Protein AF-A0A2M7KR29-F1 (afdb_monomer)

Structure (mmCIF, N/CA/C/O backbone):
data_AF-A0A2M7KR29-F1
#
_entry.id   AF-A0A2M7KR29-F1
#
loop_
_atom_site.group_PDB
_atom_site.id
_atom_site.type_symbol
_atom_site.label_atom_id
_atom_site.label_alt_id
_atom_site.label_comp_id
_atom_site.label_asym_id
_atom_site.label_entity_id
_atom_site.label_seq_id
_atom_site.pdbx_PDB_ins_code
_atom_site.Cartn_x
_atom_site.Cartn_y
_atom_site.Cartn_z
_atom_site.occupancy
_atom_site.B_iso_or_equiv
_atom_site.auth_seq_id
_atom_site.auth_comp_id
_atom_site.auth_asym_id
_atom_site.auth_atom_id
_a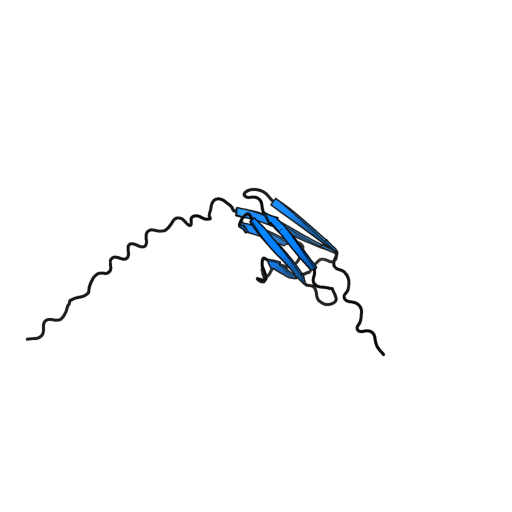tom_site.pdbx_PDB_model_num
ATOM 1 N N . ALA A 1 1 ? -9.742 -41.620 -54.643 1.00 49.09 1 ALA A N 1
ATOM 2 C CA . ALA A 1 1 ? -8.726 -41.902 -53.613 1.00 49.09 1 ALA A CA 1
ATOM 3 C C . ALA A 1 1 ? -8.491 -40.615 -52.835 1.00 49.09 1 ALA A C 1
ATOM 5 O O . ALA A 1 1 ? -8.214 -39.598 -53.457 1.00 49.09 1 ALA A O 1
ATOM 6 N N . VAL A 1 2 ? -8.725 -40.631 -51.524 1.00 44.38 2 VAL A N 1
ATOM 7 C CA . VAL A 1 2 ? -8.590 -39.466 -50.635 1.00 44.38 2 VAL A CA 1
ATOM 8 C C . VAL A 1 2 ? -7.199 -39.523 -50.007 1.00 44.38 2 VAL A C 1
ATOM 10 O O . VAL A 1 2 ? -6.866 -40.537 -49.402 1.00 44.38 2 VAL A O 1
ATOM 13 N N . ALA A 1 3 ? -6.400 -38.466 -50.151 1.00 42.41 3 ALA A N 1
ATOM 14 C CA . ALA A 1 3 ? -5.136 -38.303 -49.437 1.00 42.41 3 ALA A CA 1
ATOM 15 C C . ALA A 1 3 ? -5.285 -37.138 -48.452 1.00 42.41 3 ALA A C 1
ATOM 17 O O . ALA A 1 3 ? -5.292 -35.970 -48.835 1.00 42.41 3 ALA A O 1
ATOM 18 N N . ALA A 1 4 ? -5.486 -37.490 -47.183 1.00 53.38 4 ALA A N 1
ATOM 19 C CA . ALA A 1 4 ? -5.427 -36.587 -46.043 1.00 53.38 4 ALA A CA 1
ATOM 20 C C . ALA A 1 4 ? -3.961 -36.305 -45.673 1.00 53.38 4 ALA A C 1
ATOM 22 O O . ALA A 1 4 ? -3.111 -37.170 -45.876 1.00 53.38 4 ALA A O 1
ATOM 23 N N . GLY A 1 5 ? -3.679 -35.142 -45.070 1.00 60.53 5 GLY A N 1
ATOM 24 C CA . GLY A 1 5 ? -2.434 -34.975 -44.305 1.00 60.53 5 GLY A CA 1
ATOM 25 C C . GLY A 1 5 ? -1.643 -33.680 -44.468 1.00 60.53 5 GLY A C 1
ATOM 26 O O . GLY A 1 5 ? -0.436 -33.712 -44.264 1.00 60.53 5 GLY A O 1
ATOM 27 N N . GLN A 1 6 ? -2.259 -32.536 -44.782 1.00 45.78 6 GLN A N 1
ATOM 28 C CA . GLN A 1 6 ? -1.569 -31.255 -44.581 1.00 45.78 6 GLN A CA 1
ATOM 29 C C . GLN A 1 6 ? -1.830 -30.734 -43.167 1.00 45.78 6 GLN A C 1
ATOM 31 O O . GLN A 1 6 ? -2.687 -29.886 -42.940 1.00 45.78 6 GLN A O 1
ATOM 36 N N . THR A 1 7 ? -1.087 -31.252 -42.194 1.00 56.62 7 THR A N 1
ATOM 37 C CA . THR A 1 7 ? -0.818 -30.506 -40.963 1.00 56.62 7 THR A CA 1
ATOM 38 C C . THR A 1 7 ? 0.263 -29.483 -41.284 1.00 56.62 7 THR A C 1
ATOM 40 O O . THR A 1 7 ? 1.436 -29.836 -41.403 1.00 56.62 7 THR A O 1
ATOM 43 N N . ALA A 1 8 ? -0.128 -28.220 -41.456 1.00 49.16 8 ALA A N 1
ATOM 44 C CA . ALA A 1 8 ? 0.821 -27.118 -41.438 1.00 49.16 8 ALA A CA 1
ATOM 45 C C . ALA A 1 8 ? 1.443 -27.077 -40.038 1.00 49.16 8 ALA A C 1
ATOM 47 O O . ALA A 1 8 ? 0.768 -26.751 -39.060 1.00 49.16 8 ALA A O 1
ATOM 48 N N . ALA A 1 9 ? 2.710 -27.469 -39.926 1.00 45.94 9 ALA A N 1
ATOM 49 C CA . ALA A 1 9 ? 3.467 -27.272 -38.706 1.00 45.94 9 ALA A CA 1
ATOM 50 C C . ALA A 1 9 ? 3.681 -25.762 -38.549 1.00 45.94 9 ALA A C 1
ATOM 52 O O . ALA A 1 9 ? 4.558 -25.165 -39.171 1.00 45.94 9 ALA A O 1
ATOM 53 N N . VAL A 1 10 ? 2.817 -25.117 -37.767 1.00 54.16 10 VAL A N 1
ATOM 54 C CA . VAL A 1 10 ? 3.106 -23.785 -37.249 1.00 54.16 10 VAL A CA 1
ATOM 55 C C . VAL A 1 10 ? 4.161 -24.006 -36.179 1.00 54.16 10 VAL A C 1
ATOM 57 O O . VAL A 1 10 ? 3.849 -24.274 -35.020 1.00 54.16 10 VAL A O 1
ATOM 60 N N . ASN A 1 11 ? 5.426 -23.958 -36.582 1.00 46.53 11 ASN A N 1
ATOM 61 C CA . ASN A 1 11 ? 6.546 -23.878 -35.660 1.00 46.53 11 ASN A CA 1
ATOM 62 C C . ASN A 1 11 ? 6.494 -22.487 -35.017 1.00 46.53 11 ASN A C 1
ATOM 64 O O . ASN A 1 11 ? 7.255 -21.590 -35.368 1.00 46.53 11 ASN A O 1
ATOM 68 N N . ALA A 1 12 ? 5.551 -22.291 -34.095 1.00 41.56 12 ALA A N 1
ATOM 69 C CA . ALA A 1 12 ? 5.629 -21.224 -33.122 1.00 41.56 12 ALA A CA 1
ATOM 70 C C . ALA A 1 12 ? 6.791 -21.596 -32.205 1.00 41.56 12 ALA A C 1
ATOM 72 O O . ALA A 1 12 ? 6.616 -22.249 -31.176 1.00 41.56 12 ALA A O 1
ATOM 73 N N . THR A 1 13 ? 8.007 -21.243 -32.613 1.00 41.62 13 THR A N 1
ATOM 74 C CA . THR A 1 13 ? 9.106 -21.135 -31.669 1.00 41.62 13 THR A CA 1
ATOM 75 C C . THR A 1 13 ? 8.655 -20.045 -30.713 1.00 41.62 13 THR A C 1
ATOM 77 O O . THR A 1 13 ? 8.728 -18.859 -31.026 1.00 41.62 13 THR A O 1
ATOM 80 N N . LEU A 1 14 ? 8.080 -20.447 -29.583 1.00 39.72 14 LEU A N 1
ATOM 81 C CA . LEU A 1 14 ? 7.942 -19.573 -28.438 1.00 39.72 14 LEU A CA 1
ATOM 82 C C . LEU A 1 14 ? 9.377 -19.286 -28.021 1.00 39.72 14 LEU A C 1
ATOM 84 O O . LEU A 1 14 ? 9.945 -20.000 -27.201 1.00 39.72 14 LEU A O 1
ATOM 88 N N . THR A 1 15 ? 10.007 -18.300 -28.656 1.00 43.69 15 THR A N 1
ATOM 89 C CA . THR A 1 15 ? 11.156 -17.636 -28.069 1.00 43.69 15 THR A CA 1
ATOM 90 C C . THR A 1 15 ? 10.652 -17.236 -26.691 1.00 43.69 15 THR A C 1
ATOM 92 O O . THR A 1 15 ? 9.669 -16.490 -26.629 1.00 43.69 15 THR A O 1
ATOM 95 N N . PRO A 1 16 ? 11.218 -17.746 -25.584 1.00 46.44 16 PRO A N 1
ATOM 96 C CA . PRO A 1 16 ? 10.988 -17.100 -24.315 1.00 46.44 16 PRO A CA 1
ATOM 97 C C . PRO A 1 16 ? 11.509 -15.690 -24.554 1.00 46.44 16 PRO A C 1
ATOM 99 O O . PRO A 1 16 ? 12.717 -15.479 -24.669 1.00 46.44 16 PRO A O 1
ATOM 102 N N . ALA A 1 17 ? 10.607 -14.728 -24.741 1.00 45.41 17 ALA A N 1
ATOM 103 C CA . ALA A 1 17 ? 10.955 -13.364 -24.444 1.00 45.41 17 ALA A CA 1
ATOM 104 C C . ALA A 1 17 ? 11.374 -13.464 -22.983 1.00 45.41 17 ALA A C 1
ATOM 106 O O . ALA A 1 17 ? 10.523 -13.678 -22.120 1.00 45.41 17 ALA A O 1
ATOM 107 N N . ALA A 1 18 ? 12.683 -13.469 -22.710 1.00 46.16 18 ALA A N 1
ATOM 108 C CA . ALA A 1 18 ? 13.152 -13.133 -21.381 1.00 46.16 18 ALA A CA 1
ATOM 109 C C . ALA A 1 18 ? 12.355 -11.870 -21.037 1.00 46.16 18 ALA A C 1
ATOM 111 O O . ALA A 1 18 ? 12.453 -10.916 -21.819 1.00 46.16 18 ALA A O 1
ATOM 112 N N . PRO A 1 19 ? 11.452 -11.905 -20.037 1.00 53.19 19 PRO A N 1
ATOM 113 C CA . PRO A 1 19 ? 10.528 -10.805 -19.837 1.00 53.19 19 PRO A CA 1
ATOM 114 C C . PRO A 1 19 ? 11.387 -9.544 -19.716 1.00 53.19 19 PRO A C 1
ATOM 116 O O . PRO A 1 19 ? 12.302 -9.551 -18.883 1.00 53.19 19 PRO A O 1
ATOM 119 N N . PRO A 1 20 ? 11.185 -8.506 -20.549 1.00 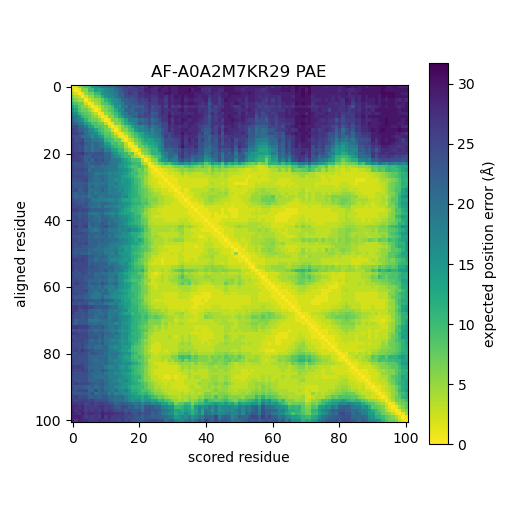52.47 20 PRO A N 1
ATOM 120 C CA . PRO A 1 20 ? 12.019 -7.302 -20.512 1.00 52.47 20 PRO A CA 1
ATOM 121 C C . PRO A 1 20 ? 11.973 -6.575 -19.151 1.00 52.47 20 PRO A C 1
ATOM 123 O O . PRO A 1 20 ? 12.709 -5.619 -18.928 1.00 52.47 20 PRO A O 1
ATOM 126 N N . ASP A 1 21 ? 11.171 -7.072 -18.210 1.00 48.97 21 ASP A N 1
ATOM 127 C CA . ASP A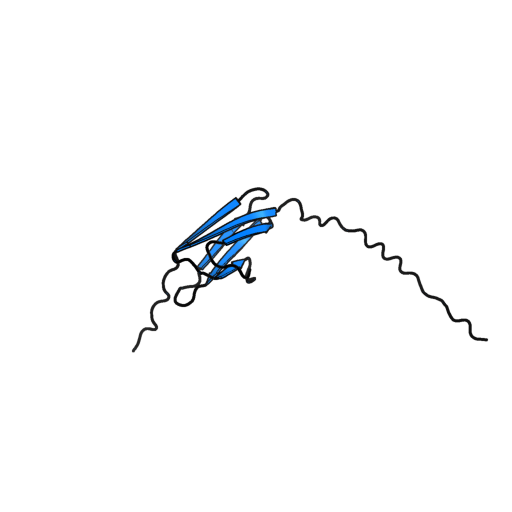 1 21 ? 10.795 -6.428 -16.960 1.00 48.97 21 ASP A CA 1
ATOM 128 C C . ASP A 1 21 ? 11.508 -6.991 -15.713 1.00 48.97 21 ASP A C 1
ATOM 130 O O . ASP A 1 21 ? 11.297 -6.497 -14.606 1.00 48.97 21 ASP A O 1
ATOM 134 N N . MET A 1 22 ? 12.386 -8.000 -15.842 1.00 47.03 22 MET A N 1
ATOM 135 C CA . MET A 1 22 ? 13.082 -8.580 -14.672 1.00 47.03 22 MET A CA 1
ATOM 136 C C . MET A 1 22 ? 14.107 -7.641 -14.004 1.00 47.03 22 MET A C 1
ATOM 138 O O . MET A 1 22 ? 14.586 -7.948 -12.914 1.00 47.03 22 MET A O 1
ATOM 142 N N . LEU A 1 23 ? 14.471 -6.512 -14.625 1.00 55.22 23 LEU A N 1
ATOM 143 C CA . LEU A 1 23 ? 15.572 -5.656 -14.152 1.00 55.22 23 LEU A CA 1
ATOM 144 C C . LEU A 1 23 ? 15.155 -4.477 -13.262 1.00 55.22 23 LEU A C 1
ATOM 146 O O . LEU A 1 23 ? 16.015 -3.748 -12.763 1.00 55.22 23 LEU A O 1
ATOM 150 N N . ALA A 1 24 ? 13.861 -4.293 -13.021 1.00 71.06 24 ALA A N 1
ATOM 151 C CA . ALA A 1 24 ? 13.368 -3.135 -12.291 1.00 71.06 24 ALA A CA 1
ATOM 152 C C . ALA A 1 24 ? 12.509 -3.503 -11.075 1.00 71.06 24 ALA A C 1
ATOM 154 O O . ALA A 1 24 ? 11.607 -2.760 -10.738 1.00 71.06 24 ALA A O 1
ATOM 155 N N . LEU A 1 25 ? 12.727 -4.645 -10.421 1.00 80.88 25 LEU A N 1
ATOM 156 C CA . LEU A 1 25 ? 11.918 -5.031 -9.261 1.00 80.88 25 LEU A CA 1
ATOM 157 C C . LEU A 1 25 ? 12.458 -4.402 -7.966 1.00 80.88 25 LEU A C 1
ATOM 159 O O . LEU A 1 25 ? 13.647 -4.483 -7.656 1.00 80.88 25 LEU A O 1
ATOM 163 N N . GLY A 1 26 ? 11.571 -3.789 -7.191 1.00 87.81 26 GLY A N 1
ATOM 164 C CA . GLY A 1 26 ? 11.811 -3.294 -5.842 1.00 87.81 26 GLY A CA 1
ATOM 165 C C . GLY A 1 26 ? 11.052 -4.097 -4.784 1.00 87.81 26 GLY A C 1
ATOM 166 O O . GLY A 1 26 ? 10.396 -5.111 -5.050 1.00 87.81 26 GLY A O 1
ATOM 167 N N . SER A 1 27 ? 11.164 -3.640 -3.542 1.00 90.06 27 SER A N 1
ATOM 168 C CA . SER A 1 27 ? 10.370 -4.137 -2.416 1.00 90.06 27 SER A CA 1
ATOM 169 C C . SER A 1 27 ? 9.562 -2.994 -1.817 1.00 90.06 27 SER A C 1
ATOM 171 O O . SER A 1 27 ? 10.084 -1.897 -1.637 1.00 90.06 27 SER A O 1
ATOM 173 N N . LEU A 1 28 ? 8.318 -3.257 -1.442 1.00 92.44 28 LEU A N 1
ATOM 174 C CA . LEU A 1 28 ? 7.460 -2.290 -0.770 1.00 92.44 28 LEU A CA 1
ATOM 175 C C . LEU A 1 28 ? 7.068 -2.829 0.604 1.00 92.44 28 LEU A C 1
ATOM 177 O O . LEU A 1 28 ? 6.428 -3.870 0.717 1.00 92.44 28 LEU A O 1
ATOM 181 N N . SER A 1 29 ? 7.451 -2.116 1.655 1.00 94.06 29 SER A N 1
ATOM 182 C CA . SER A 1 29 ? 7.032 -2.393 3.026 1.00 94.06 29 SER A CA 1
ATOM 183 C C . SER A 1 29 ? 5.886 -1.459 3.387 1.00 94.06 29 SER A C 1
ATOM 185 O O . SER A 1 29 ? 6.091 -0.250 3.464 1.00 94.06 29 SER A O 1
ATOM 187 N N . VAL A 1 30 ? 4.697 -2.004 3.620 1.00 93.88 30 VAL A N 1
ATOM 188 C CA . VAL A 1 30 ? 3.498 -1.235 3.971 1.00 93.88 30 VAL A CA 1
ATOM 189 C C . VAL A 1 30 ? 3.151 -1.492 5.429 1.00 93.88 30 VAL A C 1
ATOM 191 O O . VAL A 1 30 ? 2.855 -2.621 5.824 1.00 93.88 30 VAL A O 1
ATOM 194 N N . ASN A 1 31 ? 3.168 -0.431 6.227 1.00 94.56 31 ASN A N 1
ATOM 195 C CA . ASN A 1 31 ? 2.803 -0.449 7.634 1.00 94.56 31 ASN A CA 1
ATOM 196 C C . ASN A 1 31 ? 1.610 0.480 7.870 1.00 94.56 31 ASN A C 1
ATOM 198 O O . ASN A 1 31 ? 1.524 1.550 7.266 1.00 94.56 31 ASN A O 1
ATOM 202 N N . SER A 1 32 ? 0.701 0.090 8.765 1.00 93.12 32 SER A N 1
ATOM 203 C CA . SER A 1 32 ? -0.366 0.987 9.199 1.00 93.12 32 SER A CA 1
ATOM 204 C C . SER A 1 32 ? -0.612 0.947 10.691 1.00 93.12 32 SER A C 1
ATOM 206 O O . SER A 1 32 ? -0.397 -0.075 11.344 1.00 93.12 32 SER A O 1
ATOM 208 N N . SER A 1 33 ? -1.122 2.062 11.209 1.00 92.44 33 SER A N 1
ATOM 209 C CA . SER A 1 33 ? -1.624 2.161 12.576 1.00 92.44 33 SER A CA 1
ATOM 210 C C . SER A 1 33 ? -3.098 2.585 12.564 1.00 92.44 33 SER A C 1
ATOM 212 O O . SER A 1 33 ? -3.392 3.692 12.111 1.00 92.44 33 SER A O 1
ATOM 214 N N . PRO A 1 34 ? -4.034 1.733 13.026 1.00 91.81 34 PRO A N 1
ATOM 215 C CA . PRO A 1 34 ? -3.825 0.360 13.502 1.00 91.81 34 PRO A CA 1
ATOM 216 C C . PRO A 1 34 ? -3.419 -0.625 12.391 1.00 91.81 34 PRO A C 1
ATOM 218 O O . PRO A 1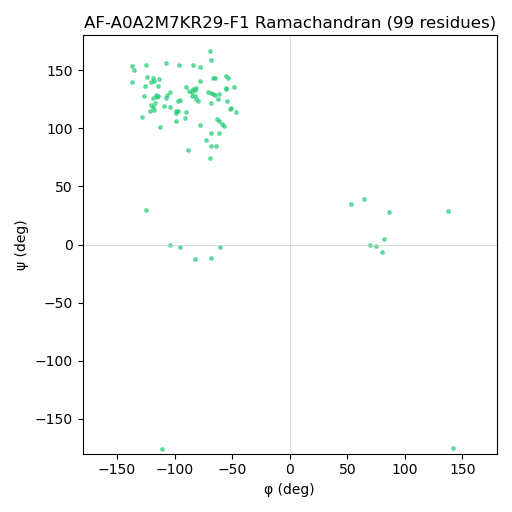 34 ? -3.705 -0.407 11.211 1.00 91.81 34 PRO A O 1
ATOM 221 N N . ALA A 1 35 ? -2.796 -1.736 12.795 1.00 91.56 35 ALA A N 1
ATOM 222 C CA . ALA A 1 35 ? -2.485 -2.867 11.923 1.00 91.56 35 ALA A CA 1
ATOM 223 C C . ALA A 1 35 ? -3.757 -3.631 11.491 1.00 91.56 35 ALA A C 1
ATOM 225 O O . ALA A 1 35 ? -4.842 -3.450 12.059 1.00 91.56 35 ALA A O 1
ATOM 226 N N . GLY A 1 36 ? -3.621 -4.500 10.491 1.00 92.19 36 GLY A N 1
ATOM 227 C CA . GLY A 1 36 ? -4.707 -5.315 9.9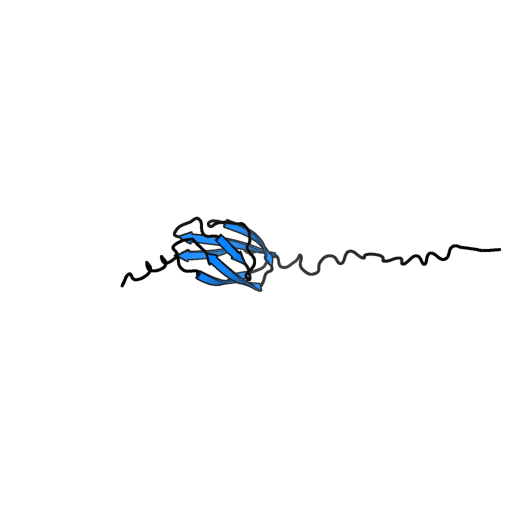46 1.00 92.19 36 GLY A CA 1
ATOM 228 C C . GLY A 1 36 ? -5.516 -4.615 8.854 1.00 92.19 36 GLY A C 1
ATOM 229 O O . GLY A 1 36 ? -6.706 -4.889 8.703 1.00 92.19 36 GLY A O 1
ATOM 230 N N . ALA A 1 37 ? -4.908 -3.682 8.123 1.00 94.25 37 ALA A N 1
ATOM 231 C CA . ALA A 1 37 ? -5.521 -3.049 6.961 1.00 94.25 37 ALA A CA 1
ATOM 232 C C . ALA A 1 37 ? -5.196 -3.837 5.690 1.00 94.25 37 ALA A C 1
ATOM 234 O O . ALA A 1 37 ? -4.051 -4.230 5.486 1.00 94.25 37 ALA A O 1
ATOM 235 N N . ALA A 1 38 ? -6.189 -4.053 4.831 1.00 94.88 38 ALA A N 1
ATOM 236 C CA . ALA A 1 38 ? -6.011 -4.669 3.524 1.00 94.88 38 ALA A CA 1
ATOM 237 C C . ALA A 1 38 ? -5.193 -3.760 2.612 1.00 94.88 38 ALA A C 1
ATOM 239 O O . ALA A 1 38 ? -5.502 -2.574 2.471 1.00 9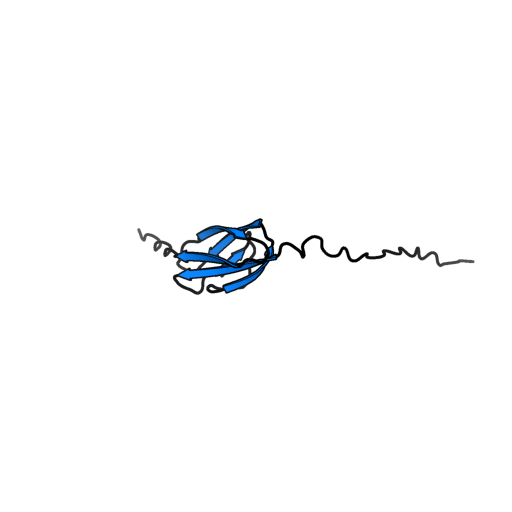4.88 38 ALA A O 1
ATOM 240 N N . VAL A 1 39 ? -4.157 -4.341 2.008 1.00 94.38 39 VAL A N 1
ATOM 241 C CA . VAL A 1 39 ? -3.237 -3.638 1.117 1.00 94.38 39 VAL A CA 1
ATOM 242 C C . VAL A 1 39 ? -3.658 -3.870 -0.330 1.00 94.38 39 VAL A C 1
ATOM 244 O O . VAL A 1 39 ? -3.735 -5.007 -0.808 1.00 94.38 39 VAL A O 1
ATOM 247 N N . PHE A 1 40 ? -3.895 -2.776 -1.035 1.00 93.62 40 PHE A N 1
ATOM 248 C CA . PHE A 1 40 ? -4.163 -2.739 -2.463 1.00 93.62 40 PHE A CA 1
ATOM 249 C C . PHE A 1 40 ? -3.011 -2.014 -3.155 1.00 93.62 40 PHE A C 1
ATOM 251 O O . PHE A 1 40 ? -2.554 -0.979 -2.674 1.00 93.62 40 PHE A O 1
ATOM 258 N N . LEU A 1 41 ? -2.551 -2.557 -4.274 1.00 92.50 41 LEU A N 1
ATOM 259 C CA . LEU A 1 41 ? -1.491 -1.986 -5.096 1.00 92.50 41 LEU A CA 1
ATOM 260 C C . LEU A 1 41 ? -2.061 -1.741 -6.495 1.00 92.50 41 LEU A C 1
ATOM 262 O O . LEU A 1 41 ? -2.572 -2.669 -7.116 1.00 92.50 41 LEU A O 1
ATOM 266 N N . ASP A 1 42 ? -2.052 -0.490 -6.946 1.00 89.69 42 ASP A N 1
ATOM 267 C CA . ASP A 1 42 ? -2.632 -0.041 -8.224 1.00 89.69 42 ASP A CA 1
ATOM 268 C C . ASP A 1 42 ? -4.102 -0.450 -8.404 1.00 89.69 42 ASP A C 1
ATOM 270 O O . ASP A 1 42 ? -4.564 -0.777 -9.494 1.00 89.69 42 ASP A O 1
ATOM 274 N N . GLY A 1 43 ? -4.846 -0.467 -7.295 1.00 88.44 43 GLY A N 1
ATOM 275 C CA . GLY A 1 43 ? -6.244 -0.901 -7.252 1.00 88.44 43 GLY A CA 1
ATOM 276 C C . GLY A 1 43 ? -6.444 -2.422 -7.205 1.00 88.44 43 GLY A C 1
ATOM 277 O O . GLY A 1 43 ? -7.566 -2.871 -6.974 1.00 88.44 43 GLY A O 1
ATOM 278 N N . ALA A 1 44 ? -5.387 -3.226 -7.344 1.00 89.44 44 ALA A N 1
ATOM 279 C CA . ALA A 1 44 ? -5.450 -4.677 -7.201 1.00 89.44 44 ALA A CA 1
ATOM 280 C C . ALA A 1 44 ? -5.266 -5.102 -5.737 1.00 89.44 44 ALA A C 1
ATOM 282 O O . ALA A 1 44 ? -4.340 -4.668 -5.049 1.00 89.44 44 ALA A O 1
ATOM 283 N N . ALA A 1 45 ? -6.141 -5.984 -5.249 1.00 89.62 45 ALA A N 1
ATOM 284 C CA . ALA A 1 45 ? -6.004 -6.561 -3.918 1.00 89.62 45 ALA A CA 1
ATOM 285 C C . ALA A 1 45 ? -4.785 -7.488 -3.874 1.00 89.62 45 ALA A C 1
ATOM 287 O O . ALA A 1 45 ? -4.710 -8.469 -4.610 1.00 89.62 45 ALA A O 1
ATOM 288 N N . THR A 1 46 ? -3.850 -7.201 -2.974 1.00 89.31 46 THR A N 1
ATOM 289 C CA . THR A 1 46 ? -2.612 -7.991 -2.845 1.00 89.31 46 THR A CA 1
ATOM 290 C C . THR A 1 46 ? -2.824 -9.254 -2.006 1.00 89.31 46 THR A C 1
ATOM 292 O O . THR A 1 46 ? -1.964 -10.127 -1.959 1.00 89.31 46 THR A O 1
ATOM 295 N N . GLY A 1 47 ? -3.964 -9.341 -1.309 1.00 90.38 47 GLY A N 1
ATOM 296 C CA . GLY A 1 47 ? -4.278 -10.404 -0.352 1.00 90.38 47 GLY A CA 1
ATOM 297 C C . GLY A 1 47 ? -3.545 -10.278 0.988 1.00 90.38 47 GLY A C 1
ATOM 298 O O . GLY A 1 47 ? -3.771 -11.094 1.875 1.00 90.38 47 GLY A O 1
ATOM 299 N N . GLN A 1 48 ? -2.695 -9.261 1.155 1.00 92.50 48 GLN A N 1
ATOM 300 C CA . GLN A 1 48 ? -1.913 -9.030 2.367 1.00 92.50 48 GLN A CA 1
ATOM 301 C C . GLN A 1 48 ? -2.596 -8.018 3.302 1.00 92.50 48 GLN A C 1
ATOM 303 O O . GLN A 1 48 ? -3.355 -7.144 2.866 1.00 92.50 48 GLN A O 1
ATOM 308 N N . LEU A 1 49 ? -2.284 -8.114 4.597 1.00 94.19 49 LEU A N 1
ATOM 309 C CA . LEU A 1 49 ? -2.723 -7.185 5.641 1.00 94.19 49 LEU A CA 1
ATOM 310 C C . LEU A 1 49 ? -1.509 -6.505 6.281 1.00 94.19 49 LEU A C 1
ATOM 312 O O . LEU A 1 49 ? -0.496 -7.157 6.516 1.00 94.19 49 LEU A O 1
ATOM 316 N N . THR A 1 50 ? -1.600 -5.216 6.597 1.00 92.94 50 THR A N 1
ATOM 317 C CA . THR A 1 50 ? -0.512 -4.486 7.263 1.00 92.94 50 THR A CA 1
ATOM 318 C C . THR A 1 50 ? -0.225 -5.009 8.680 1.00 92.94 50 THR A C 1
ATOM 320 O O . THR A 1 50 ? -1.168 -5.301 9.421 1.00 92.94 50 THR A O 1
ATOM 323 N N . PRO A 1 51 ? 1.048 -5.043 9.122 1.00 93.81 51 PRO A N 1
ATOM 324 C CA . PRO A 1 51 ? 2.264 -4.820 8.334 1.00 93.81 51 PRO A CA 1
ATOM 325 C C . PRO A 1 51 ? 2.533 -5.935 7.313 1.00 93.81 51 PRO A C 1
ATOM 327 O O . PRO A 1 51 ? 2.564 -7.108 7.673 1.00 93.81 51 PRO A O 1
ATOM 330 N N . ALA A 1 52 ? 2.800 -5.560 6.058 1.00 92.38 52 ALA A N 1
ATOM 331 C CA . ALA A 1 52 ? 3.125 -6.491 4.977 1.00 92.38 52 ALA A CA 1
ATOM 332 C C . ALA A 1 52 ? 4.316 -6.009 4.147 1.00 92.38 52 ALA A C 1
ATOM 334 O O . ALA A 1 52 ? 4.529 -4.809 3.969 1.00 92.38 52 ALA A O 1
ATOM 335 N N . ILE A 1 53 ? 5.069 -6.961 3.595 1.00 92.44 53 ILE A N 1
ATOM 336 C CA . ILE A 1 53 ? 6.166 -6.691 2.665 1.00 92.44 53 ILE A CA 1
ATOM 337 C C . ILE A 1 53 ? 5.823 -7.344 1.331 1.00 92.44 53 ILE A C 1
ATOM 339 O O . ILE A 1 53 ? 5.733 -8.567 1.230 1.00 92.44 53 ILE A O 1
ATOM 343 N N . LEU A 1 54 ? 5.648 -6.519 0.307 1.00 90.06 54 LEU A N 1
ATOM 344 C CA . LEU A 1 54 ? 5.485 -6.949 -1.069 1.00 90.06 54 LEU A CA 1
ATOM 345 C C . LEU A 1 54 ? 6.868 -6.991 -1.715 1.00 90.06 54 LEU A C 1
ATOM 347 O O . LEU A 1 54 ? 7.498 -5.957 -1.945 1.00 90.06 54 LEU A O 1
ATOM 351 N N . ALA A 1 55 ? 7.356 -8.200 -1.969 1.00 84.50 55 ALA A N 1
ATOM 352 C CA . ALA A 1 55 ? 8.529 -8.416 -2.803 1.00 84.50 55 ALA A CA 1
ATOM 353 C C . ALA A 1 55 ? 8.111 -8.443 -4.281 1.00 84.50 55 ALA A C 1
ATOM 355 O O . ALA A 1 55 ? 6.975 -8.790 -4.589 1.00 84.50 55 ALA A O 1
ATOM 356 N N . GLN A 1 56 ? 9.041 -8.117 -5.182 1.00 82.75 56 GLN A N 1
ATOM 357 C CA . GLN A 1 56 ? 8.815 -8.144 -6.635 1.00 82.75 56 GLN A CA 1
ATOM 358 C C . GLN A 1 56 ? 7.767 -7.133 -7.125 1.00 82.75 56 GLN A C 1
ATOM 360 O O . GLN A 1 56 ? 6.984 -7.425 -8.025 1.00 82.75 56 GLN A O 1
ATOM 365 N N . VAL A 1 57 ? 7.770 -5.929 -6.555 1.00 86.56 57 VAL A N 1
ATOM 366 C CA . VAL A 1 57 ? 6.970 -4.819 -7.088 1.00 86.56 57 VAL A CA 1
ATOM 367 C C . VAL A 1 57 ? 7.761 -4.151 -8.203 1.00 86.56 57 VAL A C 1
ATOM 369 O O . VAL A 1 57 ? 8.950 -3.893 -8.026 1.00 86.56 57 VAL A O 1
ATOM 372 N N . SER A 1 58 ? 7.134 -3.872 -9.342 1.00 85.12 58 SER A N 1
ATOM 373 C CA . SER A 1 58 ? 7.774 -3.108 -10.415 1.00 85.12 58 SER A CA 1
ATOM 374 C C . SER A 1 58 ? 8.283 -1.759 -9.894 1.00 85.12 58 SER A C 1
ATOM 376 O O . SER A 1 58 ? 7.705 -1.164 -8.992 1.00 85.12 58 SER A O 1
ATOM 378 N N . ALA A 1 59 ? 9.408 -1.273 -10.406 1.00 86.31 59 ALA A N 1
ATOM 379 C CA . ALA A 1 59 ? 9.872 0.072 -10.112 1.00 86.31 59 ALA A CA 1
ATOM 380 C C . ALA A 1 59 ? 9.073 1.066 -10.949 1.00 86.31 59 ALA A C 1
ATOM 382 O O . ALA A 1 59 ? 8.788 0.828 -12.124 1.00 86.31 59 ALA A O 1
ATOM 383 N N . GLY A 1 60 ? 8.741 2.196 -10.342 1.00 87.56 60 GLY A N 1
ATOM 384 C CA . GLY A 1 60 ? 7.837 3.175 -10.922 1.00 87.56 60 GLY A CA 1
ATOM 385 C C . GLY A 1 60 ? 6.925 3.793 -9.875 1.00 87.56 60 GLY A C 1
ATOM 386 O O . GLY A 1 60 ? 7.071 3.561 -8.675 1.00 87.56 60 GLY A O 1
ATOM 387 N N . ALA A 1 61 ? 5.994 4.621 -10.335 1.00 90.38 61 ALA A N 1
ATOM 388 C CA . ALA A 1 61 ? 4.949 5.165 -9.484 1.00 90.38 61 ALA A CA 1
ATOM 389 C C . ALA A 1 61 ? 3.847 4.117 -9.299 1.00 90.38 61 ALA A C 1
ATOM 391 O O . ALA A 1 61 ? 3.270 3.653 -10.278 1.00 90.38 61 ALA A O 1
ATOM 392 N N . HIS A 1 62 ? 3.556 3.790 -8.046 1.00 90.69 62 HIS A N 1
ATOM 393 C CA . HIS A 1 62 ? 2.513 2.856 -7.650 1.00 90.69 62 HIS A CA 1
ATOM 394 C C . HIS A 1 62 ? 1.541 3.536 -6.688 1.00 90.69 62 HIS A C 1
ATOM 396 O O . HIS A 1 62 ? 1.942 4.349 -5.851 1.00 90.69 62 HIS A O 1
ATOM 402 N N . SER A 1 63 ? 0.258 3.200 -6.784 1.00 93.81 63 SER A N 1
ATOM 403 C CA . SER A 1 63 ? -0.753 3.670 -5.828 1.00 93.81 63 SER A CA 1
ATOM 404 C C . SER A 1 63 ? -1.034 2.597 -4.786 1.00 93.81 63 SER A C 1
ATOM 406 O O . SER A 1 63 ? -1.583 1.544 -5.102 1.00 93.81 63 SER A O 1
ATOM 408 N N . VAL A 1 64 ? -0.672 2.857 -3.535 1.00 93.88 64 VAL A N 1
ATOM 409 C CA . VAL A 1 64 ? -0.934 1.957 -2.410 1.00 93.88 64 VAL A CA 1
ATOM 410 C C . VAL A 1 64 ? -2.189 2.427 -1.702 1.00 93.88 64 VAL A C 1
ATOM 412 O O . VAL A 1 64 ? -2.203 3.505 -1.117 1.00 93.88 64 VAL A O 1
ATOM 415 N N . MET A 1 65 ? -3.238 1.616 -1.727 1.00 94.06 65 MET A N 1
ATOM 416 C CA . MET A 1 65 ? -4.464 1.890 -0.992 1.00 94.06 65 MET A CA 1
ATOM 417 C C . MET A 1 65 ? -4.578 0.956 0.210 1.00 94.06 65 MET A C 1
ATOM 419 O O . MET A 1 65 ? -4.448 -0.262 0.094 1.00 94.06 65 MET A O 1
ATOM 423 N N . LEU A 1 66 ? -4.823 1.538 1.378 1.00 94.31 66 LEU A N 1
ATOM 424 C CA . LEU A 1 66 ? -5.062 0.830 2.621 1.00 94.31 66 LEU A CA 1
ATOM 425 C C . LEU A 1 66 ? -6.533 0.946 2.984 1.00 94.31 66 LEU A C 1
ATOM 427 O O . LEU A 1 66 ? -7.079 2.043 3.113 1.00 94.31 66 LEU A O 1
ATOM 431 N N . ARG A 1 67 ? -7.161 -0.207 3.198 1.00 93.06 67 ARG A N 1
ATOM 432 C CA . ARG A 1 67 ? -8.570 -0.292 3.574 1.00 93.06 67 ARG A CA 1
ATOM 433 C C . ARG A 1 67 ? -8.729 -1.125 4.828 1.00 93.06 67 ARG A C 1
ATOM 435 O O . ARG A 1 67 ? -8.294 -2.273 4.884 1.00 93.06 67 ARG A O 1
ATOM 442 N N . LYS A 1 68 ? -9.419 -0.586 5.827 1.00 91.50 68 LYS A N 1
ATOM 443 C CA . LYS A 1 68 ? -9.746 -1.317 7.053 1.00 91.50 68 LYS A CA 1
ATOM 444 C C . LYS A 1 68 ? -11.189 -1.046 7.449 1.00 91.50 68 LYS A C 1
ATOM 446 O O . LYS A 1 68 ? -11.665 0.077 7.353 1.00 91.50 68 LYS A O 1
ATOM 451 N N . ASN A 1 69 ? -11.890 -2.081 7.902 1.00 89.19 69 ASN A N 1
ATOM 452 C CA . ASN A 1 69 ? -13.270 -1.935 8.359 1.00 89.1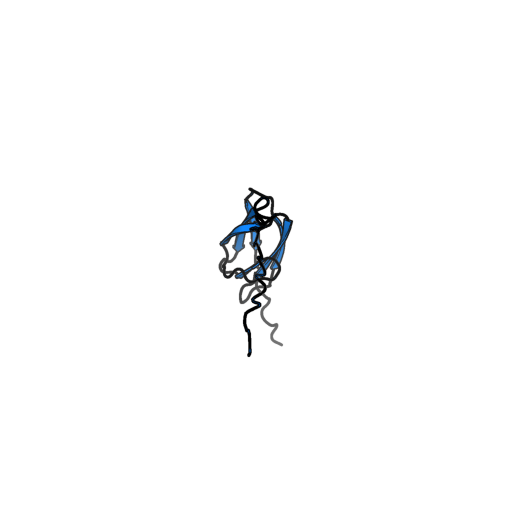9 69 ASN A CA 1
ATOM 453 C C . ASN A 1 69 ? -13.337 -0.978 9.565 1.00 89.19 69 ASN A C 1
ATOM 455 O O . ASN A 1 69 ? -12.563 -1.134 10.514 1.00 89.19 69 ASN A O 1
ATOM 459 N N . GLY A 1 70 ? -14.235 0.010 9.498 1.00 87.94 70 GLY A N 1
ATOM 460 C CA . GLY A 1 70 ? -14.393 1.073 10.495 1.00 87.94 70 GLY A CA 1
ATOM 461 C C . GLY A 1 70 ? -13.411 2.240 10.348 1.00 87.94 70 GLY A C 1
ATOM 462 O O . GLY A 1 70 ? -13.401 3.131 11.192 1.00 87.94 70 GLY A O 1
ATOM 463 N N . TYR A 1 71 ? -12.584 2.252 9.300 1.00 91.62 71 TYR A N 1
ATOM 464 C CA . TYR A 1 71 ? -11.596 3.296 9.022 1.00 91.62 71 TYR A CA 1
ATOM 465 C C . TYR A 1 71 ? -11.800 3.864 7.617 1.00 91.62 71 TYR A C 1
ATOM 467 O O . TYR A 1 71 ? -12.335 3.184 6.739 1.00 91.62 71 TYR A O 1
ATOM 475 N N . ALA A 1 72 ? -11.380 5.110 7.411 1.00 89.81 72 ALA A N 1
ATOM 476 C CA . ALA A 1 72 ? -11.342 5.718 6.091 1.00 89.81 72 ALA A CA 1
ATOM 477 C C . ALA A 1 72 ? -10.291 5.021 5.212 1.00 89.81 72 ALA A C 1
ATOM 479 O O . ALA A 1 72 ? -9.226 4.619 5.689 1.00 89.81 72 ALA A O 1
ATOM 480 N N . GLU A 1 73 ? -10.602 4.872 3.926 1.00 91.25 73 GLU A N 1
ATOM 481 C CA . GLU A 1 73 ? -9.647 4.389 2.932 1.00 91.25 73 GLU A CA 1
ATOM 482 C C . GLU A 1 73 ? -8.588 5.463 2.684 1.00 91.25 73 GLU A C 1
ATOM 484 O O . GLU A 1 73 ? -8.909 6.633 2.466 1.00 91.25 73 GLU A O 1
ATOM 489 N N . VAL A 1 74 ? -7.320 5.063 2.721 1.00 91.69 74 VAL A N 1
ATOM 490 C CA . VAL A 1 74 ? -6.181 5.952 2.475 1.00 91.69 74 VAL A CA 1
ATOM 491 C C . VAL A 1 74 ? -5.474 5.470 1.224 1.00 91.69 74 VAL A C 1
ATOM 493 O O . VAL A 1 74 ? -5.153 4.290 1.126 1.00 91.69 74 VAL A O 1
ATOM 496 N N . THR A 1 75 ? -5.233 6.368 0.271 1.00 93.12 75 THR A N 1
ATOM 497 C CA . THR A 1 75 ? -4.450 6.072 -0.934 1.00 93.12 75 THR A CA 1
ATOM 498 C C . THR A 1 75 ? -3.201 6.935 -0.951 1.00 93.12 75 THR A C 1
ATOM 500 O O . THR A 1 75 ? -3.293 8.161 -0.970 1.00 93.12 75 THR A O 1
ATOM 503 N N . THR A 1 76 ? -2.044 6.284 -0.990 1.00 91.88 76 THR A N 1
ATOM 504 C CA . THR A 1 76 ? -0.726 6.913 -1.010 1.00 91.88 76 THR A CA 1
ATOM 505 C C . THR A 1 76 ? -0.004 6.540 -2.293 1.00 91.88 76 THR A C 1
ATOM 507 O O . THR A 1 76 ? 0.157 5.367 -2.623 1.00 91.88 76 THR A O 1
ATOM 510 N N . SER A 1 77 ? 0.456 7.549 -3.027 1.00 92.50 77 SER A N 1
ATOM 511 C CA . SER A 1 77 ? 1.317 7.344 -4.192 1.00 92.50 77 SER A CA 1
ATOM 512 C C . SER A 1 77 ? 2.759 7.154 -3.732 1.00 92.50 77 SER A C 1
ATOM 514 O O . SER A 1 77 ? 3.304 8.003 -3.028 1.00 92.50 77 SER A O 1
ATOM 516 N N . VAL A 1 78 ? 3.387 6.054 -4.134 1.00 91.62 78 VAL A N 1
ATOM 517 C CA . VAL A 1 78 ? 4.761 5.712 -3.768 1.00 91.62 78 VAL A CA 1
ATOM 518 C C . VAL A 1 78 ? 5.592 5.454 -5.018 1.00 91.62 78 VAL A C 1
ATOM 520 O O . VAL A 1 78 ? 5.156 4.774 -5.940 1.00 91.62 78 VAL A O 1
ATOM 523 N N . ALA A 1 79 ? 6.810 5.988 -5.048 1.00 90.81 79 ALA A N 1
ATOM 524 C CA . ALA A 1 79 ? 7.786 5.643 -6.071 1.00 90.81 79 ALA A CA 1
ATOM 525 C C . ALA A 1 79 ? 8.618 4.444 -5.595 1.00 90.81 79 AL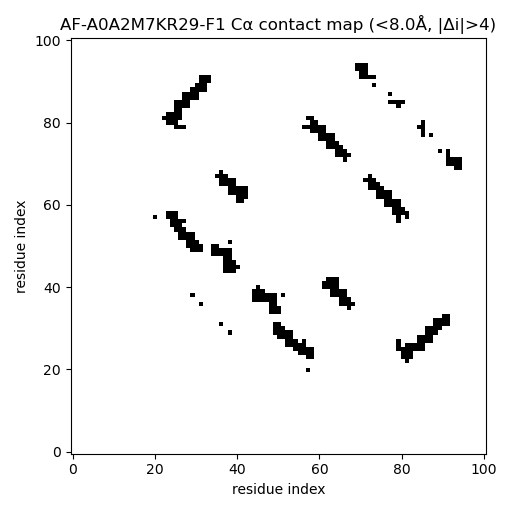A A C 1
ATOM 527 O O . ALA A 1 79 ? 9.359 4.526 -4.610 1.00 90.81 79 ALA A O 1
ATOM 528 N N . ILE A 1 80 ? 8.481 3.316 -6.281 1.00 90.19 80 ILE A N 1
ATOM 529 C CA . ILE A 1 80 ? 9.297 2.127 -6.059 1.00 90.19 80 ILE A CA 1
ATOM 530 C C . ILE A 1 80 ? 10.577 2.268 -6.871 1.00 90.19 80 ILE A C 1
ATOM 532 O O . ILE A 1 80 ? 10.540 2.524 -8.074 1.00 90.19 80 ILE A O 1
ATOM 536 N N . ILE A 1 81 ? 11.715 2.100 -6.201 1.00 86.38 81 ILE A N 1
ATOM 537 C CA . ILE A 1 81 ? 13.038 2.143 -6.822 1.00 86.38 81 ILE A CA 1
ATOM 538 C C . ILE A 1 81 ? 13.548 0.705 -6.935 1.00 86.38 81 ILE A C 1
ATOM 540 O O . ILE A 1 81 ? 13.513 -0.051 -5.961 1.00 86.38 81 ILE A O 1
ATOM 544 N N . SER A 1 82 ? 14.028 0.326 -8.123 1.00 84.25 82 SER A N 1
ATOM 545 C CA . SER A 1 82 ? 14.583 -1.010 -8.372 1.00 84.25 82 SER A CA 1
ATOM 546 C C . SER A 1 82 ? 15.709 -1.330 -7.388 1.00 84.25 82 SER A C 1
ATOM 548 O O . SER A 1 82 ? 16.568 -0.488 -7.118 1.00 84.25 82 SER A O 1
ATOM 550 N N . GLY A 1 83 ? 15.688 -2.537 -6.822 1.00 83.25 83 GLY A N 1
ATOM 551 C CA . GLY A 1 83 ? 16.681 -2.989 -5.846 1.00 83.25 83 GLY A CA 1
ATOM 552 C C . GLY A 1 83 ? 16.614 -2.297 -4.479 1.00 83.25 83 GLY A C 1
ATOM 553 O O . GLY A 1 83 ? 17.389 -2.653 -3.590 1.00 83.25 83 GLY A O 1
ATOM 554 N N . GLN A 1 84 ? 15.696 -1.347 -4.269 1.00 86.88 84 GLN A N 1
ATOM 555 C CA . GLN A 1 84 ? 15.478 -0.717 -2.969 1.00 86.88 84 GLN A CA 1
ATOM 556 C C . GLN A 1 84 ? 14.180 -1.185 -2.318 1.00 86.88 84 GLN A C 1
ATOM 558 O O . GLN A 1 84 ? 13.232 -1.634 -2.967 1.00 86.88 84 GLN A O 1
ATOM 563 N N . ARG A 1 85 ? 14.153 -1.071 -0.988 1.00 89.19 85 ARG A N 1
ATOM 564 C CA . ARG A 1 85 ? 12.948 -1.261 -0.192 1.00 89.19 85 ARG A CA 1
ATOM 565 C C . ARG A 1 85 ? 12.349 0.097 0.133 1.00 89.19 85 ARG A C 1
ATOM 567 O O . ARG A 1 85 ? 12.864 0.797 1.001 1.00 89.19 85 ARG A O 1
ATOM 574 N N . THR A 1 86 ? 11.246 0.433 -0.517 1.00 92.00 86 THR A N 1
ATOM 575 C CA . THR A 1 86 ? 10.458 1.606 -0.150 1.00 92.00 86 THR A CA 1
ATOM 576 C C . THR A 1 86 ? 9.561 1.256 1.033 1.00 92.00 86 THR A C 1
ATOM 578 O O . THR A 1 86 ? 8.949 0.188 1.055 1.00 92.00 86 THR A O 1
ATOM 581 N N . MET A 1 87 ? 9.495 2.128 2.038 1.00 91.94 87 MET A N 1
ATOM 582 C CA . MET A 1 87 ? 8.649 1.935 3.214 1.00 91.94 87 MET A CA 1
ATOM 583 C C . MET A 1 87 ? 7.556 2.997 3.252 1.00 91.94 87 MET A C 1
ATOM 585 O O . MET A 1 87 ? 7.843 4.188 3.169 1.00 91.94 87 MET A O 1
ATOM 589 N N . VAL A 1 88 ? 6.315 2.549 3.395 1.00 90.88 88 VAL A N 1
ATOM 590 C CA . VAL A 1 88 ? 5.122 3.382 3.528 1.00 90.88 88 VAL A CA 1
ATOM 591 C C . VAL A 1 88 ? 4.544 3.132 4.911 1.00 90.88 88 VAL A C 1
ATOM 593 O O . VAL A 1 88 ? 4.326 1.982 5.298 1.00 90.88 88 VAL A O 1
ATOM 596 N N . ASN A 1 89 ? 4.318 4.204 5.665 1.00 93.62 89 ASN A N 1
ATOM 597 C CA . ASN A 1 89 ? 3.706 4.136 6.983 1.00 93.62 89 ASN A CA 1
ATOM 598 C C . ASN A 1 89 ? 2.530 5.104 7.053 1.00 93.62 89 ASN A C 1
ATOM 600 O O . ASN A 1 89 ? 2.737 6.312 7.138 1.00 93.62 89 ASN A O 1
ATOM 604 N N . GLU A 1 90 ? 1.322 4.555 7.094 1.00 92.75 90 GLU A N 1
ATOM 605 C CA . GLU A 1 90 ? 0.087 5.337 7.108 1.00 92.75 90 GLU A CA 1
ATOM 606 C C . GLU A 1 90 ? -0.660 5.190 8.434 1.00 92.75 90 GLU A C 1
ATOM 608 O O . GLU A 1 90 ? -0.719 4.113 9.035 1.00 92.75 90 GLU A O 1
ATOM 613 N N . VAL A 1 91 ? -1.262 6.279 8.903 1.00 91.69 91 VAL A N 1
ATOM 614 C CA . VAL A 1 91 ? -2.135 6.254 10.081 1.00 91.69 91 VAL A CA 1
ATOM 615 C C . VAL A 1 91 ? -3.571 6.326 9.596 1.00 91.69 91 VAL A C 1
ATOM 617 O O . VAL A 1 91 ? -3.971 7.295 8.957 1.00 91.69 91 VAL A O 1
ATOM 620 N N . LEU A 1 92 ? -4.350 5.290 9.892 1.00 90.31 92 LEU A N 1
ATOM 621 C CA . LEU A 1 92 ? -5.735 5.230 9.453 1.00 90.31 92 LEU A CA 1
ATOM 622 C C . LEU A 1 92 ? -6.607 6.034 10.405 1.00 90.31 92 LEU A C 1
ATOM 624 O O . LEU A 1 92 ? -6.618 5.804 11.618 1.00 90.31 92 LEU A O 1
ATOM 628 N N . THR A 1 93 ? -7.389 6.943 9.840 1.00 90.94 93 THR A N 1
ATOM 629 C CA . THR A 1 93 ? -8.411 7.670 10.582 1.00 90.94 93 THR A CA 1
ATOM 630 C C . THR A 1 93 ? -9.668 6.806 10.686 1.00 90.94 93 THR A C 1
ATOM 632 O O . THR A 1 93 ? -10.087 6.206 9.692 1.00 90.94 93 THR A O 1
ATOM 635 N N . PRO A 1 94 ? -10.279 6.676 11.877 1.00 88.25 94 PRO A N 1
ATOM 636 C CA . PRO A 1 94 ? -11.582 6.039 12.000 1.00 88.25 94 PRO A CA 1
ATOM 637 C C . PRO A 1 94 ? -12.580 6.732 11.074 1.00 88.25 94 PRO A C 1
ATOM 639 O O . PRO A 1 94 ? -12.640 7.964 11.036 1.00 88.25 94 PRO A O 1
ATOM 642 N N . ALA A 1 95 ? -13.359 5.950 10.329 1.00 82.44 95 ALA A N 1
ATOM 643 C CA . ALA A 1 95 ? -14.483 6.505 9.599 1.00 82.44 95 ALA A CA 1
ATOM 644 C C . ALA A 1 95 ? -15.431 7.068 10.659 1.00 82.44 95 ALA A C 1
ATOM 646 O O . ALA A 1 95 ? -15.767 6.359 11.612 1.00 82.44 95 ALA A O 1
ATOM 647 N N . ALA A 1 96 ? -15.784 8.352 10.549 1.00 74.38 96 ALA A N 1
ATOM 648 C CA . ALA A 1 96 ? -16.700 8.972 11.495 1.00 74.38 96 ALA A CA 1
ATOM 649 C C . ALA A 1 96 ? -17.926 8.056 11.670 1.00 74.38 96 ALA A C 1
ATOM 651 O O . ALA A 1 96 ? -18.412 7.518 10.667 1.00 74.38 96 ALA A O 1
ATOM 652 N N . PRO A 1 97 ? -18.406 7.830 12.909 1.00 70.31 97 PRO A N 1
ATOM 653 C CA . PRO A 1 97 ? -19.633 7.072 13.094 1.00 70.31 97 PRO A CA 1
ATOM 654 C C . PRO A 1 97 ? -20.727 7.718 12.232 1.00 70.31 97 PRO A C 1
ATOM 656 O O . PRO A 1 97 ? -20.716 8.948 12.094 1.00 70.31 97 PRO A O 1
ATOM 659 N N . PRO A 1 98 ? -21.636 6.930 11.623 1.00 68.62 98 PRO A N 1
ATOM 660 C CA . PRO A 1 98 ? -22.765 7.508 10.907 1.00 68.62 98 PRO A CA 1
ATOM 661 C C . PRO A 1 98 ? -23.429 8.495 11.864 1.00 68.62 98 PRO A C 1
ATOM 663 O O . PRO A 1 98 ? -23.812 8.103 12.966 1.00 68.62 98 PRO A O 1
ATOM 666 N N . GLN A 1 99 ? -23.442 9.782 11.508 1.00 54.22 99 GLN A N 1
ATOM 667 C CA . GLN A 1 99 ? -24.044 10.798 12.361 1.00 54.22 99 GLN A CA 1
ATOM 668 C C . GLN A 1 99 ? -25.520 10.429 12.500 1.00 54.22 99 GLN A C 1
ATOM 670 O O . GLN A 1 99 ? -26.275 10.497 11.532 1.00 54.22 99 GLN A O 1
ATOM 675 N N . SER A 1 100 ? -25.896 9.931 13.676 1.00 51.62 100 SER A N 1
ATOM 676 C CA . SER A 1 100 ? -27.280 9.627 14.015 1.00 51.62 100 SER A CA 1
ATOM 677 C C . SER A 1 100 ? -28.068 10.946 14.027 1.00 51.62 100 SER A C 1
ATOM 679 O O . SER A 1 100 ? -27.591 11.883 14.673 1.00 51.62 100 SER A O 1
ATOM 681 N N . PRO A 1 101 ? -29.209 11.060 13.320 1.00 68.31 101 PRO A N 1
ATOM 682 C CA . PRO A 1 101 ? -30.104 12.209 13.450 1.00 68.31 101 PRO A CA 1
ATOM 683 C C . PRO A 1 101 ? -30.804 12.250 14.814 1.00 68.31 101 PRO A C 1
ATOM 685 O O . PRO A 1 101 ? -30.975 11.172 15.434 1.00 68.31 101 PRO A O 1
#

Sequence (101 aa):
AVAAGQTAAVNATLTPAAPPDMLALGSLSVNSSPAGAAVFLDGAATGQLTPAILAQVSAGAHSVMLRKNGYAEVTTSVAIISGQRTMVNEVLTPAAPPQSP

Radius of gyration: 22.81 Å; Cα contacts (8 Å, |Δi|>4): 191; chains: 1; bounding box: 47×54×68 Å

Solvent-accessible surface area (backbone atoms only — not comparable to full-atom values): 6099 Å² total; per-residue (Å²): 139,88,84,85,79,87,74,80,79,78,79,74,76,75,68,77,69,71,64,91,66,79,83,32,38,11,27,40,36,41,38,38,45,70,61,64,23,40,39,22,52,71,83,40,78,67,85,44,43,24,70,38,73,46,72,74,35,67,41,42,83,41,40,38,34,40,40,35,95,71,33,43,72,45,77,46,80,43,71,32,44,51,81,35,75,37,77,47,79,47,75,59,50,67,43,75,73,80,82,77,131

Secondary structure (DSSP, 8-state):
-------------------TTTT-EEEEEEEEESS-PEEEETTEEEEEESSEEEEEEESEEEEEEEE-TTB--EEEEEEE-TTSEEEEEEEPPBPPPP---

pLDDT: mean 79.19, std 18.45, range [39.72, 94.88]

Foldseek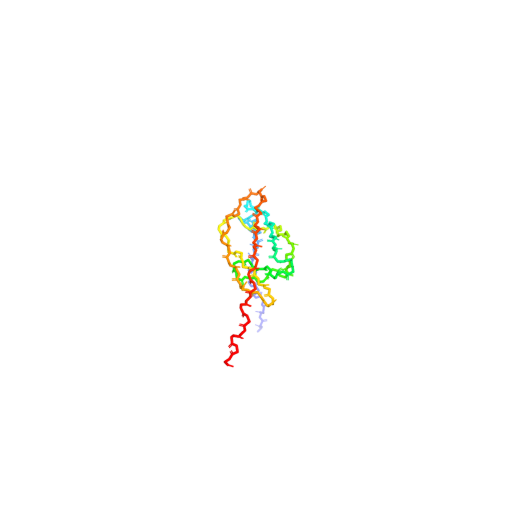 3Di:
DDDDDPPPPPPPPPPVPPPPQPQFWFKEFEAEVVWFWFKDKQNHGPVDTPRDMDGGDGFAWIWIWTHDPQWDIDIDIDGGGGPYYHYHYYYTHGDPDPPDD

Mean predicted aligned error: 11.43 Å

Nearest PDB structures (foldseek):
  1h8l-assembly1_A  TM=6.661E-01  e=2.256E-04  Lophonetta specularioides
  2nsm-assembly1_A  TM=6.798E-01  e=5.295E-04  Homo sapiens
  3njx-assembly1_A  TM=7.185E-01  e=6.112E-03  Aspergillus aculeatus
  1nkg-assembly1_A  TM=7.411E-01  e=8.123E-03  Aspergillus aculeatus
  2xhn-assembly2_A  TM=7.415E-01  e=8.599E-03  Aspergillus aculeatus